Protein AF-A0A6G8QBR3-F1 (afdb_monomer)

Structure (mmCIF, N/CA/C/O backbone):
data_AF-A0A6G8QBR3-F1
#
_entry.id   AF-A0A6G8QBR3-F1
#
loop_
_atom_site.group_PDB
_atom_site.id
_atom_site.type_symbol
_atom_site.label_atom_id
_atom_site.label_alt_id
_atom_site.label_comp_id
_atom_site.label_asym_id
_atom_site.label_entity_id
_atom_site.label_seq_id
_atom_site.pdbx_PDB_ins_code
_atom_site.Cartn_x
_atom_site.Cartn_y
_atom_site.Cartn_z
_atom_site.occupancy
_atom_site.B_iso_or_equiv
_atom_site.auth_seq_id
_atom_site.auth_comp_id
_atom_site.auth_asym_id
_atom_site.auth_atom_id
_atom_site.pdbx_PDB_model_num
ATOM 1 N N . MET A 1 1 ? 0.082 24.191 -32.573 1.00 65.81 1 MET A N 1
ATOM 2 C CA . MET A 1 1 ? 0.679 22.886 -32.941 1.00 65.81 1 MET A CA 1
ATOM 3 C C . MET A 1 1 ? 1.733 22.401 -31.926 1.00 65.81 1 ME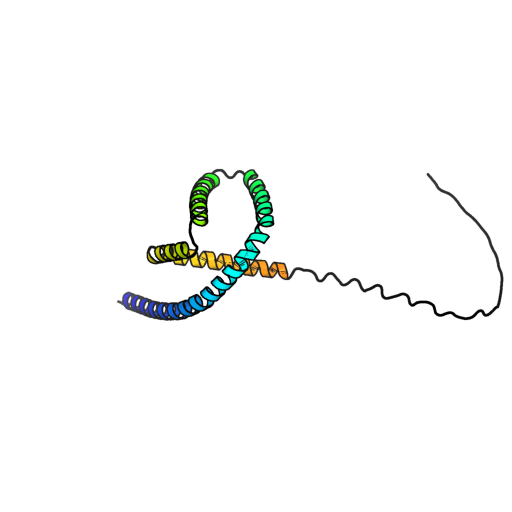T A C 1
ATOM 5 O O . MET A 1 1 ? 2.091 21.235 -31.969 1.00 65.81 1 MET A O 1
ATOM 9 N N . GLU A 1 2 ? 2.163 23.209 -30.945 1.00 72.62 2 GLU A N 1
ATOM 10 C CA . GLU A 1 2 ? 3.210 22.840 -29.960 1.00 72.62 2 GLU A CA 1
ATOM 11 C C . GLU A 1 2 ? 2.774 21.871 -28.833 1.00 72.62 2 GLU A C 1
ATOM 13 O O . GLU A 1 2 ? 3.590 21.146 -28.258 1.00 72.62 2 GLU A O 1
ATOM 18 N N . SER A 1 3 ? 1.478 21.798 -28.515 1.00 74.06 3 SER A N 1
ATOM 19 C CA . SER A 1 3 ? 0.939 20.925 -27.458 1.00 74.06 3 SER A CA 1
ATOM 20 C C . SER A 1 3 ? 0.977 19.429 -27.813 1.00 74.06 3 SER A C 1
ATOM 22 O O . SER A 1 3 ? 1.051 18.575 -26.930 1.00 74.06 3 SER A O 1
ATOM 24 N N . SER A 1 4 ? 0.985 19.086 -29.103 1.00 77.38 4 SER A N 1
ATOM 25 C CA . SER A 1 4 ? 1.123 17.701 -29.568 1.00 77.38 4 SER A CA 1
ATOM 26 C C . SER A 1 4 ? 2.561 17.184 -29.504 1.00 77.38 4 SER A C 1
ATOM 28 O O . SER A 1 4 ? 2.755 15.998 -29.247 1.00 77.38 4 SER A O 1
ATOM 30 N N . GLU A 1 5 ? 3.569 18.042 -29.687 1.00 84.56 5 GLU A N 1
ATOM 31 C CA . GLU A 1 5 ? 4.982 17.653 -29.559 1.00 84.56 5 GLU A CA 1
ATOM 32 C C . GLU A 1 5 ? 5.372 17.407 -28.102 1.00 84.56 5 GLU A C 1
ATOM 34 O O . GLU A 1 5 ? 6.002 16.399 -27.784 1.00 84.56 5 GLU A O 1
ATOM 39 N N . THR A 1 6 ? 4.939 18.281 -27.193 1.00 86.19 6 THR A N 1
ATOM 40 C CA . THR A 1 6 ? 5.182 18.124 -25.751 1.00 86.19 6 THR A CA 1
ATOM 41 C C . THR A 1 6 ? 4.501 16.874 -25.193 1.00 86.19 6 THR A C 1
ATOM 43 O O . THR A 1 6 ? 5.136 16.111 -24.464 1.00 86.19 6 THR A O 1
ATOM 46 N N . ALA A 1 7 ? 3.263 16.582 -25.606 1.00 87.88 7 ALA A N 1
ATOM 47 C CA . ALA A 1 7 ? 2.573 15.346 -25.236 1.00 87.88 7 ALA A CA 1
ATOM 48 C C . ALA A 1 7 ? 3.269 14.087 -25.787 1.00 87.88 7 ALA A C 1
ATOM 50 O O . ALA A 1 7 ? 3.398 13.083 -25.082 1.00 87.88 7 ALA A O 1
ATOM 51 N N . GLN A 1 8 ? 3.759 14.129 -27.030 1.00 88.00 8 GLN A N 1
ATOM 52 C CA . GLN A 1 8 ? 4.494 13.010 -27.627 1.00 88.00 8 GLN A CA 1
ATOM 53 C C . GLN A 1 8 ? 5.842 12.782 -26.942 1.00 88.00 8 GLN A C 1
ATOM 55 O O . GLN A 1 8 ? 6.178 11.640 -26.627 1.00 88.00 8 GLN A O 1
ATOM 60 N N . LYS A 1 9 ? 6.577 13.852 -26.634 1.00 88.06 9 LYS A N 1
ATOM 61 C CA . LYS A 1 9 ? 7.868 13.782 -25.943 1.00 88.06 9 LYS A CA 1
ATOM 62 C C . LYS A 1 9 ? 7.712 13.272 -24.509 1.00 88.06 9 LYS A C 1
ATOM 64 O O . LYS A 1 9 ? 8.454 12.380 -24.101 1.00 88.06 9 LYS A O 1
ATOM 69 N N . ALA A 1 10 ? 6.689 13.737 -23.788 1.00 88.44 10 ALA A N 1
ATOM 70 C CA . ALA A 1 10 ? 6.341 13.231 -22.460 1.00 88.44 10 ALA A CA 1
ATOM 71 C C . ALA A 1 10 ? 5.952 11.744 -22.497 1.00 88.44 10 ALA A C 1
ATOM 73 O O . ALA A 1 10 ? 6.412 10.957 -21.671 1.00 88.44 10 ALA A O 1
ATOM 74 N N . LYS A 1 11 ? 5.165 11.321 -23.495 1.00 90.12 11 LYS A N 1
ATOM 75 C CA . LYS A 1 11 ? 4.803 9.910 -23.689 1.00 90.12 11 LYS A CA 1
ATOM 76 C C . LYS A 1 11 ? 6.028 9.047 -24.008 1.00 90.12 11 LYS A C 1
ATOM 78 O O . LYS A 1 11 ? 6.152 7.953 -23.464 1.00 90.12 11 LYS A O 1
ATOM 83 N N . GLN A 1 12 ? 6.947 9.527 -24.846 1.00 89.88 12 GLN A N 1
ATOM 84 C CA . GLN A 1 12 ? 8.184 8.817 -25.191 1.00 89.88 12 GLN A CA 1
ATOM 85 C C . GLN A 1 12 ? 9.125 8.680 -23.989 1.00 89.88 12 GLN A C 1
ATOM 87 O O . GLN A 1 12 ? 9.611 7.580 -23.719 1.00 89.88 12 GLN A O 1
ATOM 92 N N . GLN A 1 13 ? 9.334 9.759 -23.233 1.00 89.44 13 GLN A N 1
ATOM 93 C CA . GLN A 1 13 ? 10.128 9.733 -22.002 1.00 89.44 13 GLN A CA 1
ATOM 94 C C . GLN A 1 13 ? 9.486 8.827 -20.946 1.00 89.44 13 GLN A C 1
ATOM 96 O O . GLN A 1 13 ? 10.163 7.975 -20.373 1.00 89.44 13 GLN A O 1
ATOM 101 N N . GLY A 1 14 ? 8.166 8.917 -20.765 1.00 90.88 14 GLY A N 1
ATOM 102 C CA . GLY A 1 14 ? 7.416 8.046 -19.862 1.00 90.88 14 GLY A CA 1
ATOM 103 C C . GLY A 1 14 ? 7.530 6.566 -20.234 1.00 90.88 14 GLY A C 1
ATOM 104 O O . GLY A 1 14 ? 7.701 5.724 -19.357 1.00 90.88 14 GLY A O 1
ATOM 105 N N . GLN A 1 15 ? 7.515 6.224 -21.526 1.00 91.06 15 GLN A N 1
ATOM 106 C CA . GLN A 1 15 ? 7.711 4.845 -21.991 1.00 91.06 15 GLN A CA 1
ATOM 107 C C . GLN A 1 15 ? 9.135 4.330 -21.767 1.00 91.06 15 GLN A C 1
ATOM 109 O O . GLN A 1 15 ? 9.318 3.141 -21.512 1.00 91.06 15 GLN A O 1
ATOM 114 N N . GLN A 1 16 ? 10.154 5.181 -21.896 1.00 91.06 16 GLN A N 1
ATOM 115 C CA . GLN A 1 16 ? 11.540 4.797 -21.610 1.00 91.06 16 GLN A CA 1
ATOM 116 C C . GLN A 1 16 ? 11.744 4.580 -20.110 1.00 91.06 16 GLN A C 1
ATOM 118 O O . GLN A 1 16 ? 12.228 3.522 -19.713 1.00 91.06 16 GLN A O 1
ATOM 123 N N . LEU A 1 17 ? 11.262 5.515 -19.287 1.00 92.88 17 LEU A N 1
ATOM 124 C CA . LEU A 1 17 ? 11.295 5.402 -17.832 1.00 92.88 17 LEU A CA 1
ATOM 125 C C . LEU A 1 17 ? 10.520 4.172 -17.348 1.00 92.88 17 LEU A C 1
ATOM 127 O O . LEU A 1 17 ? 11.021 3.410 -16.533 1.00 92.88 17 LEU A O 1
ATOM 131 N N . THR A 1 18 ? 9.335 3.914 -17.908 1.00 90.56 18 THR A N 1
ATOM 132 C CA . THR A 1 18 ? 8.536 2.722 -17.576 1.00 90.56 18 THR A CA 1
ATOM 133 C C . THR A 1 18 ? 9.267 1.432 -17.948 1.00 90.56 18 THR A C 1
ATOM 135 O O . THR A 1 18 ? 9.191 0.453 -17.209 1.00 90.56 18 THR A O 1
ATOM 138 N N . ARG A 1 19 ? 9.983 1.401 -19.081 1.00 91.94 19 ARG A N 1
ATOM 139 C CA . ARG A 1 19 ? 10.766 0.228 -19.499 1.00 91.94 19 ARG A CA 1
ATOM 140 C C . ARG A 1 19 ? 11.936 -0.038 -18.554 1.00 91.94 19 ARG A C 1
ATOM 142 O O . ARG A 1 19 ? 12.081 -1.169 -18.102 1.00 91.94 19 ARG A O 1
ATOM 149 N N . GLN A 1 20 ? 12.704 0.995 -18.214 1.00 91.44 20 GLN A N 1
ATOM 150 C CA . GLN A 1 20 ? 13.815 0.890 -17.263 1.00 91.44 20 GLN A CA 1
ATOM 151 C C . GLN A 1 20 ? 13.322 0.495 -15.867 1.00 91.44 20 GLN A C 1
ATOM 153 O O . GLN A 1 20 ? 13.843 -0.443 -15.267 1.00 91.44 20 GLN A O 1
ATOM 158 N N . ALA A 1 21 ? 12.253 1.140 -15.392 1.00 90.75 21 ALA A N 1
ATOM 159 C CA . ALA A 1 21 ? 11.631 0.823 -14.114 1.00 90.75 21 ALA A CA 1
ATOM 160 C C . ALA A 1 21 ? 11.130 -0.625 -14.069 1.00 90.75 21 ALA A C 1
ATOM 162 O O . ALA A 1 21 ? 11.339 -1.300 -13.072 1.00 90.75 21 ALA A O 1
ATOM 163 N N . ARG A 1 22 ? 10.519 -1.145 -15.145 1.00 89.94 22 ARG A N 1
ATOM 164 C CA . ARG A 1 22 ? 10.084 -2.552 -15.208 1.00 89.94 22 ARG A CA 1
ATOM 165 C C . ARG A 1 22 ? 11.245 -3.538 -15.132 1.00 89.94 22 ARG A C 1
ATOM 167 O O . ARG A 1 22 ? 11.094 -4.565 -14.481 1.00 89.94 22 ARG A O 1
ATOM 174 N N . GLN A 1 23 ? 12.367 -3.247 -15.788 1.00 91.94 23 GLN A N 1
ATOM 175 C CA . GLN A 1 23 ? 13.551 -4.110 -15.751 1.00 91.94 23 GLN A CA 1
ATOM 176 C C . GLN A 1 23 ? 14.145 -4.155 -14.340 1.00 91.94 23 GLN A C 1
ATOM 178 O O . GLN A 1 23 ? 14.250 -5.228 -13.752 1.00 91.94 23 GLN A O 1
ATOM 183 N N . GLN A 1 24 ? 14.421 -2.986 -13.755 1.00 91.94 24 GLN A N 1
ATOM 184 C CA . GLN A 1 24 ? 14.980 -2.886 -12.404 1.00 91.94 24 GLN A CA 1
ATOM 185 C C . GLN A 1 24 ? 14.026 -3.444 -11.340 1.00 91.94 24 GLN A C 1
ATOM 187 O O . GLN A 1 24 ? 14.444 -4.182 -10.450 1.00 91.94 24 GLN A O 1
ATOM 192 N N . ALA A 1 25 ? 12.729 -3.140 -11.450 1.00 89.56 25 ALA A N 1
ATOM 193 C CA . ALA A 1 25 ? 11.723 -3.672 -10.540 1.00 89.56 25 ALA A CA 1
ATOM 194 C C . ALA A 1 25 ? 11.560 -5.188 -10.689 1.00 89.56 25 ALA A C 1
ATOM 196 O O . ALA A 1 25 ? 11.336 -5.853 -9.688 1.00 89.56 25 ALA A O 1
ATOM 197 N N . GLY A 1 26 ? 11.685 -5.747 -11.897 1.00 90.56 26 GLY A N 1
ATOM 198 C CA . GLY A 1 26 ? 11.608 -7.192 -12.125 1.00 90.56 26 GLY A CA 1
ATOM 199 C C . GLY A 1 26 ? 12.750 -7.955 -11.452 1.00 90.56 26 GLY A C 1
ATOM 200 O O . GLY A 1 26 ? 12.512 -8.951 -10.767 1.00 90.56 26 GLY A O 1
ATOM 201 N N . GLU A 1 27 ? 13.979 -7.457 -11.581 1.00 89.81 27 GLU A N 1
ATOM 202 C CA . GLU A 1 27 ? 15.152 -8.042 -10.921 1.00 89.81 27 GLU A CA 1
ATOM 203 C C . GLU A 1 27 ? 15.058 -7.935 -9.395 1.00 89.81 27 GLU A C 1
ATOM 205 O O . GLU A 1 27 ? 15.271 -8.922 -8.686 1.00 89.81 27 GLU A O 1
ATOM 210 N N . LEU A 1 28 ? 14.688 -6.755 -8.885 1.00 90.81 28 LEU A N 1
ATOM 211 C CA . LEU A 1 28 ? 14.527 -6.524 -7.451 1.00 90.81 28 LEU A CA 1
ATOM 212 C C . LEU A 1 28 ? 13.366 -7.337 -6.865 1.00 90.81 28 LEU A C 1
ATOM 214 O O . LEU A 1 28 ? 13.497 -7.873 -5.770 1.00 90.81 28 LEU A O 1
ATOM 218 N N . ALA A 1 29 ? 12.253 -7.467 -7.590 1.00 87.88 29 ALA A N 1
ATOM 219 C CA . ALA A 1 29 ? 11.110 -8.268 -7.161 1.00 87.88 29 ALA A CA 1
ATOM 220 C C . ALA A 1 29 ? 11.441 -9.761 -7.117 1.00 87.88 29 ALA A C 1
ATOM 222 O O . ALA A 1 29 ? 10.993 -10.441 -6.202 1.00 87.88 29 ALA A O 1
ATOM 223 N N . THR A 1 30 ? 12.243 -10.263 -8.061 1.00 87.50 30 THR A N 1
ATOM 224 C CA . THR A 1 30 ? 12.666 -11.672 -8.066 1.00 87.50 30 THR A CA 1
ATOM 225 C C . THR A 1 30 ? 13.578 -11.952 -6.870 1.00 87.50 30 THR A C 1
ATOM 227 O O . THR A 1 30 ? 13.245 -12.771 -6.018 1.00 87.50 30 THR A O 1
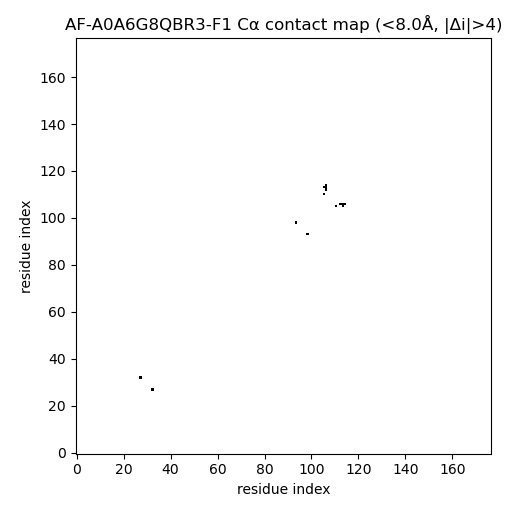ATOM 230 N N . ARG A 1 31 ? 14.663 -11.175 -6.725 1.00 87.38 31 ARG A N 1
ATOM 231 C CA . ARG A 1 31 ? 15.645 -11.352 -5.639 1.00 87.38 31 ARG A CA 1
ATOM 232 C C . ARG A 1 31 ? 15.048 -11.080 -4.256 1.00 87.38 31 ARG A C 1
ATOM 234 O O . ARG A 1 31 ? 15.237 -11.853 -3.322 1.00 87.38 31 ARG A O 1
ATOM 241 N N . GLY A 1 32 ? 14.318 -9.974 -4.125 1.00 86.75 32 GLY A N 1
ATOM 242 C CA . GLY A 1 32 ? 13.651 -9.593 -2.884 1.00 86.75 32 GLY A CA 1
ATOM 243 C C . GLY A 1 32 ? 12.514 -10.549 -2.537 1.00 86.75 32 GLY A C 1
ATOM 244 O O . GLY A 1 32 ? 12.374 -10.927 -1.380 1.00 86.75 32 GLY A O 1
ATOM 245 N N . GLY A 1 33 ? 11.740 -10.990 -3.530 1.00 85.75 33 GLY A N 1
ATOM 246 C CA . GLY A 1 33 ? 10.626 -11.915 -3.347 1.00 85.75 33 GLY A CA 1
ATOM 247 C C . GLY A 1 33 ? 11.069 -13.281 -2.831 1.00 85.75 33 GLY A C 1
ATOM 248 O O . GLY A 1 33 ? 10.476 -13.780 -1.880 1.00 85.75 33 GLY A O 1
ATOM 249 N N . GLU A 1 34 ? 12.135 -13.862 -3.383 1.00 84.94 34 GLU A N 1
ATOM 250 C CA . GLU A 1 34 ? 12.676 -15.149 -2.916 1.00 84.94 34 GLU A CA 1
ATOM 251 C C . GLU A 1 34 ? 13.223 -15.064 -1.485 1.00 84.94 34 GLU A C 1
ATOM 253 O O . GLU A 1 34 ? 12.962 -15.940 -0.653 1.00 84.94 34 GLU A O 1
ATOM 258 N N . GLN A 1 35 ? 13.922 -13.977 -1.154 1.00 84.88 35 GLN A N 1
ATOM 259 C CA . GLN A 1 35 ? 14.453 -13.760 0.191 1.00 84.88 35 GLN A CA 1
ATOM 260 C C . GLN A 1 35 ? 13.351 -13.477 1.221 1.00 84.88 35 GLN A C 1
ATOM 262 O O . GLN A 1 35 ? 13.405 -13.970 2.345 1.00 84.88 35 GLN A O 1
ATOM 267 N N . VAL A 1 36 ? 12.325 -12.717 0.841 1.00 84.75 36 VAL A N 1
ATOM 268 C CA . VAL A 1 36 ? 11.140 -12.478 1.672 1.00 84.75 36 VAL A CA 1
ATOM 269 C C . VAL A 1 36 ? 10.356 -13.780 1.848 1.00 84.75 36 VAL A C 1
ATOM 271 O O . VAL A 1 36 ? 10.037 -14.124 2.978 1.00 84.75 36 VAL A O 1
ATOM 274 N N . LYS A 1 37 ? 10.110 -14.563 0.786 1.00 81.81 37 LYS A N 1
ATOM 275 C CA . LYS A 1 37 ? 9.361 -15.835 0.864 1.00 81.81 37 LYS A CA 1
ATOM 276 C C . LYS A 1 37 ? 10.080 -16.858 1.751 1.00 81.81 37 LYS A C 1
ATOM 278 O O . LYS A 1 37 ? 9.439 -17.464 2.605 1.00 81.81 37 LYS A O 1
ATOM 283 N N . SER A 1 38 ? 11.399 -17.004 1.615 1.00 80.25 38 SER A N 1
ATOM 284 C CA . SER A 1 38 ? 12.206 -17.905 2.458 1.00 80.25 38 SER A CA 1
ATOM 285 C C . SER A 1 38 ? 12.277 -17.460 3.925 1.00 80.25 38 SER A C 1
ATOM 287 O O . SER A 1 38 ? 12.138 -18.291 4.829 1.00 80.25 38 SER A O 1
ATOM 289 N N . GLN A 1 39 ? 12.412 -16.156 4.185 1.00 79.62 39 GLN A N 1
ATOM 290 C CA . GLN A 1 39 ? 12.367 -15.626 5.548 1.00 79.62 39 GLN A CA 1
ATOM 291 C C . GLN A 1 39 ? 10.976 -15.728 6.172 1.00 79.62 39 GLN A C 1
ATOM 293 O O . GLN A 1 39 ? 10.879 -16.136 7.322 1.00 79.62 39 GLN A O 1
ATOM 298 N N . LEU A 1 40 ? 9.901 -15.432 5.436 1.00 75.44 40 LEU A N 1
ATOM 299 C CA . LEU A 1 40 ? 8.533 -15.589 5.935 1.00 75.44 40 LEU A CA 1
ATOM 300 C C . LEU A 1 40 ? 8.205 -17.051 6.213 1.00 75.44 40 LEU A C 1
ATOM 302 O O . LEU A 1 40 ? 7.610 -17.329 7.244 1.00 75.44 40 LEU A O 1
ATOM 306 N N . ALA A 1 41 ? 8.593 -17.988 5.344 1.00 73.94 41 ALA A N 1
ATOM 307 C CA . ALA A 1 41 ? 8.377 -19.414 5.590 1.00 73.94 41 ALA A CA 1
ATOM 308 C C . ALA A 1 41 ? 9.048 -19.869 6.899 1.00 73.94 41 ALA A C 1
ATOM 310 O O . ALA A 1 41 ? 8.441 -20.594 7.685 1.00 73.94 41 ALA A O 1
ATOM 311 N N . SER A 1 42 ? 10.257 -19.367 7.168 1.00 73.38 42 SER A N 1
ATOM 312 C CA . SER A 1 42 ? 11.019 -19.674 8.385 1.00 73.38 42 SER A CA 1
ATOM 313 C C . SER A 1 42 ? 10.467 -18.948 9.625 1.00 73.38 42 SER A C 1
ATOM 315 O O . SER A 1 42 ? 10.353 -19.536 10.697 1.00 73.38 42 SER A O 1
ATOM 317 N N . GLN A 1 43 ? 10.058 -17.683 9.483 1.00 68.88 43 GLN A N 1
ATOM 318 C CA . GLN A 1 43 ? 9.524 -16.854 10.570 1.00 68.88 43 GLN A CA 1
ATOM 319 C C . GLN A 1 43 ? 8.054 -17.143 10.885 1.00 68.88 43 GLN A C 1
ATOM 321 O O . GLN A 1 43 ? 7.636 -16.906 12.009 1.00 68.88 43 GLN A O 1
ATOM 326 N N . LYS A 1 44 ? 7.252 -17.673 9.953 1.00 66.56 44 LYS A N 1
ATOM 327 C CA . LYS A 1 44 ? 5.831 -18.010 10.174 1.00 66.56 44 LYS A CA 1
ATOM 328 C C . LYS A 1 44 ? 5.674 -19.030 11.304 1.00 66.56 44 LYS A C 1
ATOM 330 O O . LYS A 1 44 ? 4.746 -18.916 12.105 1.00 66.56 44 LYS A O 1
ATOM 335 N N . HIS A 1 45 ? 6.599 -19.988 11.397 1.00 64.81 45 HIS A N 1
ATOM 336 C CA . HIS A 1 45 ? 6.600 -20.985 12.464 1.00 64.81 45 HIS A CA 1
ATOM 337 C C . HIS A 1 45 ? 6.881 -20.349 13.839 1.00 64.81 45 HIS A C 1
ATOM 339 O O . HIS A 1 45 ? 6.133 -20.598 14.780 1.00 64.81 45 HIS A O 1
ATOM 345 N N . GLU A 1 46 ? 7.859 -19.442 13.945 1.00 62.91 46 GLU A N 1
ATOM 346 C CA . GLU A 1 46 ? 8.129 -18.685 15.181 1.00 62.91 46 GLU A CA 1
ATOM 347 C C . GLU A 1 46 ? 7.050 -17.638 15.512 1.00 62.91 46 GLU A C 1
ATOM 349 O O . GLU A 1 46 ? 6.671 -17.475 16.670 1.00 62.91 46 GLU A O 1
ATOM 354 N N . ALA A 1 47 ? 6.518 -16.936 14.511 1.00 59.50 47 ALA A N 1
ATOM 355 C CA . ALA A 1 47 ? 5.498 -15.905 14.681 1.00 59.50 47 ALA A CA 1
ATOM 356 C C . ALA A 1 47 ? 4.202 -16.494 15.248 1.00 59.50 47 ALA A C 1
ATOM 358 O O . ALA A 1 47 ? 3.598 -15.888 16.129 1.00 59.50 47 ALA A O 1
ATOM 359 N N . SER A 1 48 ? 3.822 -17.707 14.827 1.00 62.62 48 SER A N 1
ATOM 360 C CA . SER A 1 48 ? 2.661 -18.415 15.384 1.00 62.62 48 SER A CA 1
ATOM 361 C C . SER A 1 48 ? 2.739 -18.615 16.906 1.00 62.62 48 SER A C 1
ATOM 363 O O . SER A 1 48 ? 1.707 -18.614 17.571 1.00 62.62 48 SER A O 1
ATOM 365 N N . GLN A 1 49 ? 3.949 -18.669 17.476 1.00 62.16 49 GLN A N 1
ATOM 366 C CA . GLN A 1 49 ? 4.177 -18.800 18.920 1.00 62.16 49 GLN A CA 1
ATOM 367 C C . GLN A 1 49 ? 4.217 -17.444 19.654 1.00 62.16 49 GLN A C 1
ATOM 369 O O . GLN A 1 49 ? 4.055 -17.399 20.872 1.00 62.16 49 GLN A O 1
ATOM 374 N N . ARG A 1 50 ? 4.397 -16.323 18.935 1.00 56.72 50 ARG A N 1
ATOM 375 C CA . ARG A 1 50 ? 4.564 -14.966 19.499 1.00 56.72 50 ARG A CA 1
ATOM 376 C C . ARG A 1 50 ? 3.346 -14.043 19.322 1.00 56.72 50 ARG A C 1
ATOM 378 O O . ARG A 1 50 ? 3.409 -12.887 19.733 1.00 56.72 50 ARG A O 1
ATOM 385 N N . LEU A 1 51 ? 2.241 -14.519 18.736 1.00 56.66 51 LEU A N 1
ATOM 386 C CA . LEU A 1 51 ? 1.037 -13.711 18.449 1.00 56.66 51 LEU A CA 1
ATOM 387 C C . LEU A 1 51 ? 0.087 -13.505 19.649 1.00 56.66 51 LEU A C 1
ATOM 389 O O . LEU A 1 51 ? -0.729 -12.584 19.632 1.00 56.66 51 LEU A O 1
ATOM 393 N N . THR A 1 52 ? 0.213 -14.295 20.717 1.00 60.97 52 THR A N 1
ATOM 394 C CA . THR A 1 52 ? -0.634 -14.216 21.926 1.00 60.97 52 THR A CA 1
ATOM 395 C C . THR A 1 52 ? -0.654 -12.839 22.629 1.00 60.97 52 THR A C 1
ATOM 397 O O . THR A 1 52 ? -1.743 -12.368 22.962 1.00 60.97 52 THR A O 1
ATOM 400 N N . PRO A 1 53 ? 0.475 -12.132 22.848 1.00 60.84 53 PRO A N 1
ATOM 401 C CA . PRO A 1 53 ? 0.466 -10.845 23.558 1.00 60.84 53 PRO A CA 1
ATOM 402 C C . PRO A 1 53 ? -0.171 -9.688 22.766 1.00 60.84 53 PRO A C 1
ATOM 404 O O . PRO A 1 53 ? -0.691 -8.747 23.361 1.00 60.84 53 PRO A O 1
ATOM 407 N N . ILE A 1 54 ? -0.202 -9.764 21.431 1.00 56.88 54 ILE A N 1
ATOM 408 C CA . ILE A 1 54 ? -0.778 -8.716 20.569 1.00 56.88 54 ILE A CA 1
ATOM 409 C C . ILE A 1 54 ? -2.314 -8.717 20.658 1.00 56.88 54 ILE A C 1
ATOM 411 O O . ILE A 1 54 ? -2.942 -7.658 20.682 1.00 56.88 54 ILE A O 1
ATOM 415 N N . GLN A 1 55 ? -2.932 -9.895 20.796 1.00 58.06 55 GLN A N 1
ATOM 416 C CA . GLN A 1 55 ? -4.382 -10.028 20.976 1.00 58.06 55 GLN A CA 1
ATOM 417 C C . GLN A 1 55 ? -4.894 -9.354 22.259 1.00 58.06 55 GLN A C 1
ATOM 419 O O . GLN A 1 55 ? -6.006 -8.822 22.266 1.00 58.06 55 GLN A O 1
ATOM 424 N N . VAL A 1 56 ? -4.089 -9.343 23.326 1.00 63.53 56 VAL A N 1
ATOM 425 C CA . VAL A 1 56 ? -4.445 -8.714 24.607 1.00 63.53 56 VAL A CA 1
ATOM 426 C C . VAL A 1 56 ? -4.438 -7.187 24.482 1.00 63.53 56 VAL A C 1
ATOM 428 O O . VAL A 1 56 ? -5.423 -6.544 24.844 1.00 63.53 56 VAL A O 1
ATOM 431 N N . ALA A 1 57 ? -3.399 -6.618 23.864 1.00 63.25 57 ALA A N 1
ATOM 432 C CA . ALA A 1 57 ? -3.282 -5.173 23.658 1.00 63.25 57 ALA A CA 1
ATOM 433 C C . ALA A 1 57 ? -4.397 -4.612 22.751 1.00 63.25 57 ALA A C 1
ATOM 435 O O . ALA A 1 57 ? -5.004 -3.587 23.063 1.00 63.25 57 ALA A O 1
ATOM 436 N N . LEU A 1 58 ? -4.746 -5.319 21.666 1.00 56.88 58 LEU A N 1
ATOM 437 C CA . LEU A 1 58 ? -5.861 -4.908 20.802 1.00 56.88 58 LEU A CA 1
ATOM 438 C C . LEU A 1 58 ? -7.219 -4.961 21.519 1.00 56.88 58 LEU A C 1
ATOM 440 O O . LEU A 1 58 ? -8.078 -4.112 21.260 1.00 56.88 58 LEU A O 1
ATOM 444 N N . ARG A 1 59 ? -7.432 -5.930 22.425 1.00 68.69 59 ARG A N 1
ATOM 445 C CA . ARG A 1 59 ? -8.677 -6.041 23.206 1.00 68.69 59 ARG A CA 1
ATOM 446 C C . ARG A 1 59 ? -8.870 -4.821 24.111 1.00 68.69 59 ARG A C 1
ATOM 448 O O . ARG A 1 59 ? -9.988 -4.310 24.184 1.00 68.69 59 ARG A O 1
ATOM 455 N N . GLU A 1 60 ? -7.807 -4.334 24.749 1.00 66.56 60 GLU A N 1
ATOM 456 C CA . GLU A 1 60 ? -7.841 -3.124 25.584 1.00 66.56 60 GLU A CA 1
ATOM 457 C C . GLU A 1 60 ? -8.105 -1.856 24.764 1.00 66.56 60 GLU A C 1
ATOM 459 O O . GLU A 1 60 ? -8.976 -1.056 25.116 1.00 66.56 60 GLU A O 1
ATOM 464 N N . THR A 1 61 ? -7.429 -1.693 23.623 1.00 65.81 61 THR A N 1
ATOM 465 C CA . THR A 1 61 ? -7.623 -0.520 22.754 1.00 65.81 61 THR A CA 1
ATOM 466 C C . THR A 1 61 ? -9.040 -0.469 22.170 1.00 65.81 61 THR A C 1
ATOM 468 O O . THR A 1 61 ? -9.678 0.586 22.152 1.00 65.81 61 THR A O 1
ATOM 471 N N . ALA A 1 62 ? -9.593 -1.615 21.761 1.00 60.12 62 ALA A N 1
ATOM 472 C CA . ALA A 1 62 ? -10.964 -1.701 21.264 1.00 60.12 62 ALA A CA 1
ATOM 473 C C . ALA A 1 62 ? -12.008 -1.330 22.335 1.00 60.12 62 ALA A C 1
ATOM 475 O O . ALA A 1 62 ? -13.038 -0.737 22.006 1.00 60.12 62 ALA A O 1
ATOM 476 N N . GLN A 1 63 ? -11.752 -1.638 23.615 1.00 64.88 63 GLN A N 1
ATOM 477 C CA . GLN A 1 63 ? -12.619 -1.210 24.720 1.00 64.88 63 GLN A CA 1
ATOM 478 C C . GLN A 1 63 ? -12.552 0.302 24.975 1.00 64.88 63 GLN A C 1
ATOM 480 O O . GLN A 1 63 ? -13.563 0.896 25.354 1.00 64.88 63 GLN A O 1
ATOM 485 N N . GLN A 1 64 ? -11.403 0.942 24.742 1.00 55.47 64 GLN A N 1
ATOM 486 C CA . GLN A 1 64 ? -11.264 2.397 24.853 1.00 55.47 64 GLN A CA 1
ATOM 487 C C . GLN A 1 64 ? -11.952 3.150 23.708 1.00 55.47 64 GLN A C 1
ATOM 489 O O . GLN A 1 64 ? -12.648 4.133 23.963 1.00 55.47 64 GLN A O 1
ATOM 494 N N . LEU A 1 65 ? -11.835 2.674 22.466 1.00 55.16 65 LEU A N 1
ATOM 495 C CA . LEU A 1 65 ? -12.456 3.329 21.305 1.00 55.16 65 LEU A CA 1
ATOM 496 C C . LEU A 1 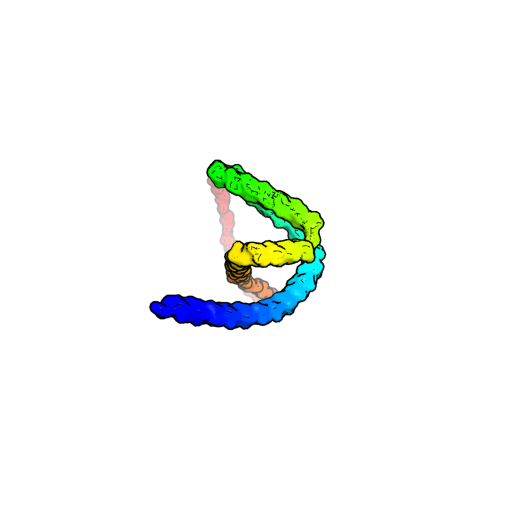65 ? -13.989 3.261 21.337 1.00 55.16 65 LEU A C 1
ATOM 498 O O . LEU A 1 65 ? -14.664 4.208 20.933 1.00 55.16 65 LEU A O 1
ATOM 502 N N . ARG A 1 66 ? -14.556 2.183 21.894 1.00 57.84 66 ARG A N 1
ATOM 503 C CA . ARG A 1 66 ? -16.013 2.006 22.026 1.00 57.84 66 ARG A CA 1
ATOM 504 C C . ARG A 1 66 ? -16.669 3.040 22.958 1.00 57.84 66 ARG A C 1
ATOM 506 O O . ARG A 1 66 ? -17.868 3.271 22.850 1.00 57.84 66 ARG A O 1
ATOM 513 N N . LYS A 1 67 ? -15.895 3.690 23.838 1.00 58.22 67 LYS A N 1
ATOM 514 C CA . LYS A 1 67 ? -16.382 4.727 24.768 1.00 58.22 67 LYS A CA 1
ATOM 515 C C . LYS A 1 67 ? -16.496 6.127 24.144 1.00 58.22 67 LYS A C 1
ATOM 517 O O . LYS A 1 67 ? -17.117 6.986 24.756 1.00 58.22 67 LYS A O 1
ATOM 522 N N . GLN A 1 68 ? -15.921 6.376 22.961 1.00 58.00 68 GLN A N 1
ATOM 523 C CA . GLN A 1 68 ? -15.787 7.736 22.402 1.00 58.00 68 GLN A CA 1
ATOM 524 C C . GLN A 1 68 ? -16.864 8.153 21.375 1.00 58.00 68 GLN A C 1
ATOM 526 O O . GLN A 1 68 ? -16.780 9.249 20.837 1.00 58.00 68 GLN A O 1
ATOM 531 N N . GLY A 1 69 ? -17.892 7.330 21.129 1.00 58.31 69 GLY A N 1
ATOM 532 C CA . GLY A 1 69 ? -19.212 7.770 20.633 1.00 58.31 69 GLY A CA 1
ATOM 533 C C . GLY A 1 69 ? -19.266 8.750 19.444 1.00 58.31 69 GLY A C 1
ATOM 534 O O . GLY A 1 69 ? -19.828 9.832 19.580 1.00 58.31 69 GLY A O 1
ATOM 535 N N . GLN A 1 70 ? -18.757 8.377 18.262 1.00 53.50 70 GLN A N 1
ATOM 536 C CA . GLN A 1 70 ? -18.812 9.216 17.046 1.00 53.50 70 GLN A CA 1
ATOM 537 C C . GLN A 1 70 ? -19.802 8.656 15.999 1.00 53.50 70 GLN A C 1
ATOM 539 O O . GLN A 1 70 ? -19.437 7.872 15.123 1.00 53.50 70 GLN A O 1
ATOM 544 N N . ALA A 1 71 ? -21.076 9.054 16.085 1.00 55.69 71 ALA A N 1
ATOM 545 C CA . ALA A 1 71 ? -22.202 8.467 15.335 1.00 55.69 71 ALA A CA 1
ATOM 546 C C . ALA A 1 71 ? -22.214 8.633 13.785 1.00 55.69 71 ALA A C 1
ATOM 548 O O . ALA A 1 71 ? -22.723 7.737 13.115 1.00 55.69 71 ALA A O 1
ATOM 549 N N . PRO A 1 72 ? -21.653 9.689 13.156 1.00 55.62 72 PRO A N 1
ATOM 550 C CA . PRO A 1 72 ? -21.589 9.782 11.684 1.00 55.62 72 PRO A CA 1
ATOM 551 C C . PRO A 1 72 ? -20.452 8.947 11.077 1.00 55.62 72 PRO A C 1
ATOM 553 O O . PRO A 1 72 ? -20.561 8.428 9.968 1.00 55.62 72 PRO A O 1
ATOM 556 N N . VAL A 1 73 ? -19.363 8.785 11.832 1.00 56.28 73 VAL A N 1
ATOM 557 C CA . VAL A 1 73 ? -18.241 7.900 11.492 1.00 56.28 73 VAL A CA 1
ATOM 558 C C . VAL A 1 73 ? -18.658 6.439 11.654 1.00 56.28 73 VAL A C 1
ATOM 560 O O . VAL A 1 73 ? -18.215 5.600 10.878 1.00 56.28 73 VAL A O 1
ATOM 563 N N . ALA A 1 74 ? -19.569 6.144 12.588 1.00 59.34 74 ALA A N 1
ATOM 564 C CA . ALA A 1 74 ? -20.072 4.798 12.847 1.00 59.34 74 ALA A CA 1
ATOM 565 C C . ALA A 1 74 ? -20.670 4.122 11.602 1.00 59.34 74 ALA A C 1
ATOM 567 O O . ALA A 1 74 ? -20.373 2.965 11.355 1.00 59.34 74 ALA A O 1
ATOM 568 N N . GLN A 1 75 ? -21.411 4.840 10.750 1.00 63.53 75 GLN A N 1
ATOM 569 C CA . GLN A 1 75 ? -22.014 4.236 9.549 1.00 63.53 75 GLN A CA 1
ATOM 570 C C . GLN A 1 75 ? -20.991 3.914 8.446 1.00 63.53 75 GLN A C 1
ATOM 572 O O . GLN A 1 75 ? -21.151 2.946 7.700 1.00 63.53 75 GLN A O 1
ATOM 577 N N . TYR A 1 76 ? -19.930 4.717 8.331 1.00 59.47 76 TYR A N 1
ATOM 578 C CA . TYR A 1 76 ? -18.800 4.405 7.451 1.00 59.47 76 TYR A CA 1
ATOM 579 C C . TYR A 1 76 ? -17.919 3.305 8.049 1.00 59.47 76 TYR A C 1
ATOM 581 O O . TYR A 1 76 ? -17.401 2.470 7.310 1.00 59.47 76 TYR A O 1
ATOM 589 N N . ALA A 1 77 ? -17.794 3.274 9.376 1.00 67.44 77 ALA A N 1
ATOM 590 C CA . ALA A 1 77 ? -17.092 2.236 10.110 1.00 67.44 77 ALA A CA 1
ATOM 591 C C . ALA A 1 77 ? -17.812 0.883 10.029 1.00 67.44 77 ALA A C 1
ATOM 593 O O . ALA A 1 77 ? -17.131 -0.123 9.882 1.00 67.44 77 ALA A O 1
ATOM 594 N N . ASP A 1 78 ? -19.146 0.839 10.041 1.00 71.12 78 ASP A N 1
ATOM 595 C CA . ASP A 1 78 ? -19.934 -0.386 9.836 1.00 71.12 78 ASP A CA 1
ATOM 596 C C . ASP A 1 78 ? -19.692 -0.960 8.435 1.00 71.12 78 ASP A C 1
ATOM 598 O O . ASP A 1 78 ? -19.280 -2.107 8.285 1.00 71.12 78 ASP A O 1
ATOM 602 N N . LYS A 1 79 ? -19.800 -0.126 7.392 1.00 72.81 79 LYS A N 1
ATOM 603 C CA . LYS A 1 79 ? -19.520 -0.559 6.010 1.00 72.81 79 LYS A CA 1
ATOM 604 C C . LYS A 1 79 ? -18.070 -0.998 5.804 1.00 72.81 79 LYS A C 1
ATOM 606 O O . LYS A 1 79 ? -17.800 -1.899 5.008 1.00 72.81 79 LYS A O 1
ATOM 611 N N . ALA A 1 80 ? -17.132 -0.345 6.488 1.00 74.81 80 ALA A N 1
ATOM 612 C CA . ALA A 1 80 ? -15.738 -0.761 6.491 1.00 74.81 80 ALA A CA 1
ATOM 613 C C . ALA A 1 80 ? -15.565 -2.095 7.230 1.00 74.81 80 ALA A C 1
ATOM 615 O O . ALA A 1 80 ? -14.862 -2.964 6.725 1.00 74.81 80 ALA A O 1
ATOM 616 N N . SER A 1 81 ? -16.245 -2.285 8.363 1.00 74.25 81 SER A N 1
ATOM 617 C CA . SER A 1 81 ? -16.232 -3.529 9.144 1.00 74.25 81 SER A CA 1
ATOM 618 C C . SER A 1 81 ? -16.740 -4.709 8.321 1.00 74.25 81 SER A C 1
ATOM 620 O O . SER A 1 81 ? -16.043 -5.714 8.234 1.00 74.25 81 SER A O 1
ATOM 622 N N . ASP A 1 82 ? -17.857 -4.550 7.609 1.00 81.75 82 ASP A N 1
ATOM 623 C CA . ASP A 1 82 ? -18.401 -5.581 6.715 1.00 81.75 82 ASP A CA 1
ATOM 624 C C . ASP A 1 82 ? -17.407 -5.999 5.619 1.00 81.75 82 ASP A C 1
ATOM 626 O O . ASP A 1 82 ? -17.294 -7.173 5.259 1.00 81.75 82 ASP A O 1
ATOM 630 N N . GLN A 1 83 ? -16.681 -5.031 5.051 1.00 79.62 83 GLN A N 1
ATOM 631 C CA . GLN A 1 83 ? -15.640 -5.313 4.061 1.00 79.62 83 GLN A CA 1
ATOM 632 C C . GLN A 1 83 ? -14.430 -6.002 4.690 1.00 79.62 83 GLN A C 1
ATOM 634 O O . GLN A 1 83 ? -13.879 -6.923 4.092 1.00 79.62 83 G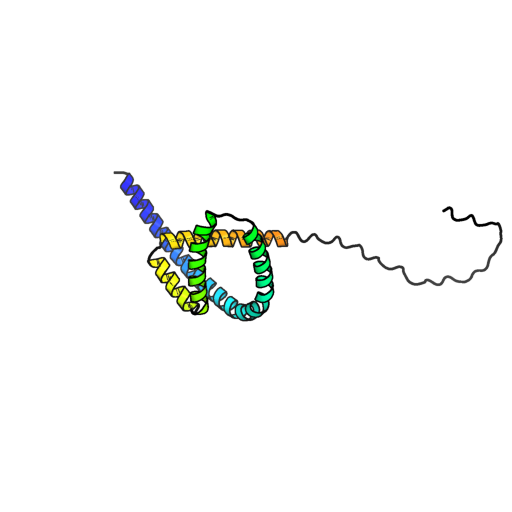LN A O 1
ATOM 639 N N . VAL A 1 84 ? -14.024 -5.580 5.885 1.00 79.38 84 VAL A N 1
ATOM 640 C CA . VAL A 1 84 ? -12.913 -6.188 6.623 1.00 79.38 84 VAL A CA 1
ATOM 641 C C . VAL A 1 84 ? -13.242 -7.626 7.019 1.00 79.38 84 VAL A C 1
ATOM 643 O O . VAL A 1 84 ? -12.373 -8.484 6.915 1.00 79.38 84 VAL A O 1
ATOM 646 N N . GLU A 1 85 ? -14.481 -7.922 7.405 1.00 78.62 85 GLU A N 1
ATOM 647 C CA . GLU A 1 85 ? -14.911 -9.270 7.782 1.00 78.62 85 GLU A CA 1
ATOM 648 C C . GLU A 1 85 ? -14.908 -10.229 6.588 1.00 78.62 85 GLU A C 1
ATOM 650 O O . GLU A 1 85 ? -14.364 -11.329 6.681 1.00 78.62 85 GLU A O 1
ATOM 655 N N . ARG A 1 86 ? -15.387 -9.777 5.421 1.00 79.69 86 ARG A N 1
ATOM 656 C CA . ARG A 1 86 ? -15.272 -10.543 4.168 1.00 79.69 86 ARG A CA 1
ATOM 657 C C . ARG A 1 86 ? -13.821 -10.824 3.792 1.00 79.69 86 ARG A C 1
ATOM 659 O O . ARG A 1 86 ? -13.484 -11.954 3.449 1.00 79.69 86 ARG A O 1
ATOM 666 N N . VAL A 1 87 ? -12.959 -9.813 3.896 1.00 77.94 87 VAL A N 1
ATOM 667 C CA . VAL A 1 87 ? -11.522 -9.960 3.630 1.00 77.94 87 VAL A CA 1
ATOM 668 C C . VAL A 1 87 ? -10.882 -10.912 4.642 1.00 77.94 87 VAL A C 1
ATOM 670 O O . VAL A 1 87 ? -10.102 -11.770 4.254 1.00 77.94 87 VAL A O 1
ATOM 673 N N . SER A 1 88 ? -11.240 -10.828 5.924 1.00 76.88 88 SER A N 1
ATOM 674 C CA . SER A 1 88 ? -10.716 -11.715 6.967 1.00 76.88 88 SER A CA 1
ATOM 675 C C . SER A 1 88 ? -11.161 -13.169 6.797 1.00 76.88 88 SER A C 1
ATOM 677 O O . SER A 1 88 ? -10.379 -14.066 7.109 1.00 76.88 88 SER A O 1
ATOM 679 N N . GLY A 1 89 ? -12.398 -13.411 6.352 1.00 79.00 89 GLY A N 1
ATOM 680 C CA . GLY A 1 89 ? -12.885 -14.753 6.027 1.00 79.00 89 GLY A CA 1
ATOM 681 C C . GLY A 1 89 ? -12.112 -15.340 4.851 1.00 79.00 89 GLY A C 1
ATOM 682 O O . GLY A 1 89 ? -11.553 -16.427 4.954 1.00 79.00 89 GLY A O 1
ATOM 683 N N . TYR A 1 90 ? -11.957 -14.552 3.786 1.00 74.88 90 TYR A N 1
ATOM 684 C CA . TYR A 1 90 ? -11.157 -14.934 2.627 1.00 74.88 90 TYR A CA 1
ATOM 685 C C . TYR A 1 90 ? -9.692 -15.214 2.995 1.00 74.88 90 TYR A C 1
ATOM 687 O O . TYR A 1 90 ? -9.123 -16.209 2.559 1.00 74.88 90 TYR A O 1
ATOM 695 N N . LEU A 1 91 ? -9.096 -14.405 3.879 1.00 71.50 91 LEU A N 1
ATOM 696 C CA . LEU A 1 91 ? -7.715 -14.586 4.335 1.00 71.50 91 LEU A CA 1
ATOM 697 C C . LEU A 1 91 ? -7.459 -15.886 5.103 1.00 71.50 91 LEU A C 1
ATOM 699 O O . LEU A 1 91 ? -6.315 -16.329 5.186 1.00 71.50 91 LEU A O 1
ATOM 703 N N . ARG A 1 92 ? -8.501 -16.461 5.704 1.00 70.00 92 ARG A N 1
ATOM 704 C CA . ARG A 1 92 ? -8.414 -17.702 6.475 1.00 70.00 92 ARG A CA 1
ATOM 705 C C . ARG A 1 92 ? -8.511 -18.938 5.587 1.00 70.00 92 ARG A C 1
ATOM 707 O O . ARG A 1 92 ? -7.885 -19.943 5.908 1.00 70.00 92 ARG A O 1
ATOM 714 N N . GLU A 1 93 ? -9.291 -18.847 4.517 1.00 75.62 93 GLU A N 1
ATOM 715 C CA . GLU A 1 93 ? -9.558 -19.952 3.593 1.00 75.62 93 GLU A CA 1
ATOM 716 C C . GLU A 1 93 ? -8.569 -19.999 2.415 1.00 75.62 93 GLU A C 1
ATOM 718 O O . GLU A 1 93 ? -8.396 -21.050 1.807 1.00 75.62 93 GLU A O 1
ATOM 723 N N . THR A 1 94 ? -7.930 -18.871 2.084 1.00 77.19 94 THR A N 1
ATOM 724 C CA . THR A 1 94 ? -7.167 -18.708 0.836 1.00 77.19 94 THR A CA 1
ATOM 725 C C . THR A 1 94 ? -5.666 -18.862 1.050 1.00 77.19 94 THR A C 1
ATOM 727 O O . THR A 1 94 ? -5.076 -18.270 1.959 1.00 77.19 94 THR A O 1
ATOM 730 N N . GLU A 1 95 ? -5.022 -19.615 0.162 1.00 79.38 95 GLU A N 1
ATOM 731 C CA . GLU A 1 95 ? -3.571 -19.769 0.136 1.00 79.38 95 GLU A CA 1
ATOM 732 C C . GLU A 1 95 ? -2.866 -18.489 -0.341 1.00 79.38 95 GLU A C 1
ATOM 734 O O . GLU A 1 95 ? -3.377 -17.703 -1.142 1.00 79.38 95 GLU A O 1
ATOM 739 N N . VAL A 1 96 ? -1.633 -18.282 0.126 1.00 77.25 96 VAL A N 1
ATOM 740 C CA . VAL A 1 96 ? -0.860 -17.063 -0.178 1.00 77.25 96 VAL A CA 1
ATOM 741 C C . VAL A 1 96 ? -0.622 -16.897 -1.683 1.00 77.25 96 VAL A C 1
ATOM 743 O O . VAL A 1 96 ? -0.678 -15.779 -2.192 1.00 77.25 96 VAL A O 1
ATOM 746 N N . ASP A 1 97 ? -0.365 -17.991 -2.402 1.00 80.56 97 ASP A N 1
ATOM 747 C CA . ASP A 1 97 ? -0.140 -17.954 -3.852 1.00 80.56 97 ASP A CA 1
ATOM 748 C C . ASP A 1 97 ? -1.412 -17.535 -4.622 1.00 80.56 97 ASP A C 1
ATOM 750 O O . ASP A 1 97 ? -1.318 -16.833 -5.629 1.00 80.56 97 ASP A O 1
ATOM 754 N N . GLU A 1 98 ? -2.599 -17.857 -4.105 1.00 83.62 98 GLU A N 1
ATOM 755 C CA . GLU A 1 98 ? -3.887 -17.497 -4.709 1.00 83.62 98 GLU A CA 1
ATOM 756 C C . GLU A 1 98 ? -4.216 -16.008 -4.493 1.00 83.62 98 GLU A C 1
ATOM 758 O O . GLU A 1 98 ? -4.603 -15.309 -5.431 1.00 83.62 98 GLU A O 1
ATOM 763 N N . MET A 1 99 ? -3.903 -15.457 -3.311 1.00 83.19 99 MET A N 1
ATOM 764 C CA . MET A 1 99 ? -3.999 -14.007 -3.061 1.00 83.19 99 MET A CA 1
ATOM 765 C C . MET A 1 99 ? -3.087 -13.182 -3.971 1.00 83.19 99 MET A C 1
ATOM 767 O O . MET A 1 99 ? -3.436 -12.075 -4.389 1.00 83.19 99 MET A O 1
ATOM 771 N N . VAL A 1 100 ? -1.886 -13.694 -4.255 1.00 85.94 100 VAL A N 1
ATOM 772 C CA . VAL A 1 100 ? -0.934 -13.023 -5.147 1.00 85.94 100 VAL A CA 1
ATOM 773 C C . VAL A 1 100 ? -1.468 -12.994 -6.578 1.00 85.94 100 VAL A C 1
ATOM 775 O O . VAL A 1 100 ? -1.325 -11.970 -7.259 1.00 85.94 100 VAL A O 1
ATOM 778 N N . ASP A 1 101 ? -2.095 -14.078 -7.036 1.00 88.00 101 ASP A N 1
ATOM 779 C CA . ASP A 1 101 ? -2.683 -14.132 -8.373 1.00 88.00 101 ASP A CA 1
ATOM 780 C C . ASP A 1 101 ? -3.874 -13.170 -8.507 1.00 88.00 101 ASP A C 1
ATOM 782 O O . ASP A 1 101 ? -3.951 -12.386 -9.460 1.00 88.00 101 ASP A O 1
ATOM 786 N N . GLU A 1 102 ? -4.727 -13.098 -7.486 1.00 87.38 102 GLU A N 1
ATOM 787 C CA . GLU A 1 102 ? -5.855 -12.169 -7.460 1.00 87.38 102 GLU A CA 1
ATOM 788 C C . GLU A 1 102 ? -5.403 -10.700 -7.401 1.00 87.38 102 GLU A C 1
ATOM 790 O O . GLU A 1 102 ? -5.899 -9.852 -8.153 1.00 87.38 102 GLU A O 1
ATOM 795 N N . ALA A 1 103 ? -4.383 -10.388 -6.594 1.00 88.31 103 ALA A N 1
ATOM 796 C CA . ALA A 1 103 ? -3.770 -9.061 -6.560 1.00 88.31 103 ALA A CA 1
ATOM 797 C C . ALA A 1 103 ? -3.189 -8.666 -7.929 1.00 88.31 103 ALA A C 1
ATOM 799 O O . ALA A 1 103 ? -3.312 -7.513 -8.360 1.00 88.31 103 ALA A O 1
ATOM 800 N N . ARG A 1 104 ? -2.598 -9.622 -8.658 1.00 89.50 104 ARG A N 1
ATOM 801 C CA . ARG A 1 104 ? -2.116 -9.423 -10.033 1.00 89.50 104 ARG A CA 1
ATOM 802 C C . ARG A 1 104 ? -3.276 -9.176 -11.003 1.00 89.50 104 ARG A C 1
ATOM 804 O O . ARG A 1 104 ? -3.150 -8.312 -11.878 1.00 89.50 104 ARG A O 1
ATOM 811 N N . GLY A 1 105 ? -4.396 -9.881 -10.849 1.00 92.94 105 GLY A N 1
ATOM 812 C CA . GLY A 1 105 ? -5.636 -9.625 -11.587 1.00 92.94 105 GLY A CA 1
ATOM 813 C C . GLY A 1 105 ? -6.167 -8.208 -11.347 1.00 92.94 105 GLY A C 1
ATOM 814 O O . GLY A 1 105 ? -6.404 -7.449 -12.296 1.00 92.94 105 GLY A O 1
ATOM 815 N N . PHE A 1 106 ? -6.246 -7.792 -10.082 1.00 91.94 106 PHE A N 1
ATOM 816 C CA . PHE A 1 106 ? -6.673 -6.450 -9.693 1.00 91.94 106 PHE A CA 1
ATOM 817 C C . PHE A 1 106 ? -5.753 -5.363 -10.267 1.00 91.94 106 PHE A C 1
ATOM 819 O O . PHE A 1 106 ? -6.240 -4.403 -10.872 1.00 91.94 106 PHE A O 1
ATOM 826 N N . ALA A 1 107 ? -4.432 -5.549 -10.184 1.00 91.44 107 ALA A N 1
ATOM 827 C CA . ALA A 1 107 ? -3.440 -4.619 -10.726 1.00 91.44 107 ALA A CA 1
ATOM 828 C C . ALA A 1 107 ? -3.598 -4.384 -12.237 1.00 91.44 107 ALA A C 1
ATOM 830 O O . ALA A 1 107 ? -3.426 -3.259 -12.712 1.00 91.44 107 ALA A O 1
ATOM 831 N N . ARG A 1 108 ? -3.953 -5.429 -12.998 1.00 93.56 108 ARG A N 1
ATOM 832 C CA . ARG A 1 108 ? -4.209 -5.327 -14.444 1.00 93.56 108 ARG A CA 1
ATOM 833 C C . ARG A 1 108 ? -5.534 -4.637 -14.758 1.00 93.56 108 ARG A C 1
ATOM 835 O O . ARG A 1 108 ? -5.601 -3.887 -15.726 1.00 93.56 108 ARG A O 1
ATOM 842 N N . SER A 1 109 ? -6.568 -4.878 -13.954 1.00 95.62 109 SER A N 1
ATOM 843 C CA . SER A 1 109 ? -7.905 -4.308 -14.174 1.00 95.62 109 SER A CA 1
ATOM 844 C C . SER A 1 109 ? -8.000 -2.824 -13.800 1.00 95.62 109 SER A C 1
ATOM 846 O O . SER A 1 109 ? -8.709 -2.061 -14.456 1.00 95.62 109 SER A O 1
ATOM 848 N N . ARG A 1 110 ? -7.291 -2.399 -12.745 1.00 94.75 110 ARG A N 1
ATOM 849 C CA . ARG A 1 110 ? -7.376 -1.046 -12.174 1.00 94.75 110 ARG A CA 1
ATOM 850 C C . ARG A 1 110 ? -5.983 -0.510 -11.817 1.00 94.75 110 ARG A C 1
ATOM 852 O O . ARG A 1 110 ? -5.685 -0.307 -10.637 1.00 94.75 110 ARG A O 1
ATOM 859 N N . PRO A 1 111 ? -5.133 -0.218 -12.821 1.00 90.00 111 PRO A N 1
ATOM 860 C CA . PRO A 1 111 ? -3.740 0.160 -12.592 1.00 90.00 111 PRO A CA 1
ATOM 861 C C . PRO A 1 111 ? -3.592 1.420 -11.730 1.00 90.00 111 PRO A C 1
ATOM 863 O O . PRO A 1 111 ? -2.697 1.471 -10.895 1.00 90.00 111 PRO A O 1
ATOM 866 N N . ALA A 1 112 ? -4.486 2.407 -11.866 1.00 94.62 112 ALA A N 1
ATOM 867 C CA . ALA A 1 112 ? -4.433 3.642 -11.079 1.00 94.62 112 ALA A CA 1
ATOM 868 C C . ALA A 1 112 ? -4.676 3.409 -9.575 1.00 94.62 112 ALA A C 1
ATOM 870 O O . ALA A 1 112 ? -3.936 3.939 -8.749 1.00 94.62 112 ALA A O 1
ATOM 871 N N . LEU A 1 113 ? -5.674 2.590 -9.216 1.00 94.56 113 LEU A N 1
ATOM 872 C CA . LEU A 1 113 ? -5.965 2.273 -7.812 1.00 94.56 113 LEU A CA 1
ATOM 873 C C . LEU A 1 113 ? -4.861 1.420 -7.196 1.00 94.56 113 LEU A C 1
ATOM 875 O O . LEU A 1 113 ? -4.473 1.661 -6.057 1.00 94.56 113 LEU A O 1
ATOM 879 N N . PHE A 1 114 ? -4.335 0.454 -7.952 1.00 92.75 114 PHE A N 1
ATOM 880 C CA . PHE A 1 114 ? -3.233 -0.378 -7.485 1.00 92.75 114 PHE A CA 1
ATOM 881 C C . PHE A 1 114 ? -1.972 0.453 -7.223 1.00 92.75 114 PHE A C 1
ATOM 883 O O . PHE A 1 114 ? -1.390 0.342 -6.149 1.00 92.75 114 PHE A O 1
ATOM 890 N N . LEU A 1 115 ? -1.579 1.336 -8.152 1.00 92.69 115 LEU A N 1
ATOM 891 C CA . LEU A 1 115 ? -0.408 2.200 -7.967 1.00 92.69 115 LEU A CA 1
ATOM 892 C C . LEU A 1 115 ? -0.602 3.184 -6.806 1.00 92.69 115 LEU A C 1
ATOM 894 O O . LEU A 1 115 ? 0.294 3.330 -5.980 1.00 92.69 115 LEU A O 1
ATOM 898 N N . GLY A 1 116 ? -1.775 3.820 -6.710 1.00 95.94 116 GLY A N 1
ATOM 899 C CA . GLY A 1 116 ? -2.093 4.731 -5.607 1.00 95.94 116 GLY A CA 1
ATOM 900 C C . GLY A 1 116 ? -2.086 4.029 -4.247 1.00 95.94 116 GLY A C 1
ATOM 901 O O . GLY A 1 116 ? -1.486 4.529 -3.298 1.00 95.94 116 GLY A O 1
ATOM 902 N N . GLY A 1 117 ? -2.685 2.838 -4.168 1.00 95.00 117 GLY A N 1
ATOM 903 C CA . GLY A 1 117 ? -2.710 2.018 -2.958 1.00 95.00 117 GLY A CA 1
ATOM 904 C C . GLY A 1 117 ? -1.325 1.513 -2.559 1.00 95.00 117 GLY A C 1
ATOM 905 O O . GLY A 1 117 ? -0.943 1.644 -1.400 1.00 95.00 117 GLY A O 1
ATOM 906 N N . ALA A 1 118 ? -0.538 1.006 -3.511 1.00 92.94 118 ALA A N 1
ATOM 907 C CA . ALA A 1 118 ? 0.821 0.533 -3.259 1.00 92.94 118 ALA A CA 1
ATOM 908 C C . ALA A 1 118 ? 1.742 1.661 -2.772 1.00 92.94 118 ALA A C 1
ATOM 910 O O . ALA A 1 118 ? 2.514 1.459 -1.837 1.00 92.94 118 ALA A O 1
ATOM 911 N N . LEU A 1 119 ? 1.634 2.861 -3.354 1.00 95.38 119 LEU A N 1
ATOM 912 C CA . LEU A 1 119 ? 2.388 4.033 -2.900 1.00 95.38 119 LEU A CA 1
ATOM 913 C C . LEU A 1 119 ? 1.965 4.475 -1.496 1.00 95.38 119 LEU A C 1
ATOM 915 O O . LEU A 1 119 ? 2.829 4.730 -0.658 1.00 95.38 119 LEU A O 1
ATOM 919 N N . ALA A 1 120 ? 0.660 4.527 -1.217 1.00 96.31 120 ALA A N 1
ATOM 920 C CA . ALA A 1 120 ? 0.151 4.876 0.107 1.00 96.31 120 ALA A CA 1
ATOM 921 C C . ALA A 1 120 ? 0.614 3.870 1.174 1.00 96.31 120 ALA A C 1
ATOM 923 O O . ALA A 1 120 ? 1.151 4.269 2.208 1.00 96.31 120 ALA A O 1
ATOM 924 N N . LEU A 1 121 ? 0.479 2.569 0.898 1.00 94.31 121 LEU A N 1
ATOM 925 C CA . LEU A 1 121 ? 0.951 1.495 1.774 1.00 94.31 121 LEU A CA 1
ATOM 926 C C . LEU A 1 121 ? 2.470 1.547 1.965 1.00 94.31 121 LEU A C 1
ATOM 928 O O . LEU A 1 121 ? 2.945 1.427 3.091 1.00 94.31 121 LEU A O 1
ATOM 932 N N . GLY A 1 122 ? 3.231 1.781 0.894 1.00 91.19 122 GLY A N 1
ATOM 933 C CA . GLY A 1 122 ? 4.684 1.920 0.951 1.00 91.19 122 GLY A CA 1
ATOM 934 C C . GLY A 1 122 ? 5.127 3.110 1.801 1.00 91.19 122 GLY A C 1
ATOM 935 O O . GLY A 1 122 ? 6.026 2.970 2.626 1.00 91.19 122 GLY A O 1
ATOM 936 N N . PHE A 1 123 ? 4.466 4.263 1.666 1.00 96.00 123 PHE A N 1
ATOM 937 C CA . PHE A 1 123 ? 4.757 5.446 2.477 1.00 96.00 123 PHE A CA 1
ATOM 938 C C . PHE A 1 123 ? 4.428 5.222 3.955 1.00 96.00 123 PHE A C 1
ATOM 940 O O . PHE A 1 123 ? 5.251 5.526 4.818 1.00 96.00 123 PHE A O 1
ATOM 947 N N . LEU A 1 124 ? 3.254 4.656 4.255 1.00 95.06 124 LEU A N 1
ATOM 948 C CA . LEU A 1 124 ? 2.857 4.325 5.626 1.00 95.06 124 LEU A CA 1
ATOM 949 C C . LEU A 1 124 ? 3.814 3.301 6.249 1.00 95.06 124 LEU A C 1
ATOM 951 O O . LEU A 1 124 ? 4.270 3.498 7.374 1.00 95.06 124 LEU A O 1
ATOM 955 N N . GLY A 1 125 ? 4.185 2.259 5.501 1.00 93.69 125 GLY A N 1
ATOM 956 C CA . GLY A 1 125 ? 5.162 1.259 5.928 1.00 93.69 125 GLY A CA 1
ATOM 957 C C . GLY A 1 125 ? 6.541 1.868 6.188 1.00 93.69 125 GLY A C 1
ATOM 958 O O . GLY A 1 125 ? 7.127 1.647 7.247 1.00 93.69 125 GLY A O 1
ATOM 959 N N . ALA A 1 126 ? 7.033 2.711 5.278 1.00 93.12 126 ALA A N 1
ATOM 960 C CA . ALA A 1 126 ? 8.296 3.425 5.451 1.00 93.12 126 ALA A CA 1
ATOM 961 C C . ALA A 1 126 ? 8.260 4.363 6.667 1.00 93.12 126 ALA A C 1
ATOM 963 O O . ALA A 1 126 ? 9.217 4.418 7.442 1.00 93.12 126 ALA A O 1
ATOM 964 N N . ARG A 1 127 ? 7.145 5.076 6.873 1.00 88.38 127 ARG A N 1
ATOM 965 C CA . ARG A 1 127 ? 6.944 5.965 8.022 1.00 88.38 127 ARG A CA 1
ATOM 966 C C . ARG A 1 127 ? 6.934 5.189 9.333 1.00 88.38 127 ARG A C 1
ATOM 968 O O . ARG A 1 127 ? 7.508 5.693 10.299 1.00 88.38 127 ARG A O 1
ATOM 975 N N . PHE A 1 128 ? 6.318 4.007 9.360 1.00 89.88 128 PHE A N 1
ATOM 976 C CA . PHE A 1 128 ? 6.278 3.118 10.520 1.00 89.88 128 PHE A CA 1
ATOM 977 C C . PHE A 1 128 ? 7.673 2.593 10.870 1.00 89.88 128 PHE A C 1
ATOM 979 O O . PHE A 1 128 ? 8.119 2.778 11.998 1.00 89.88 128 PHE A O 1
ATOM 986 N N . LEU A 1 129 ? 8.403 2.054 9.887 1.00 89.88 129 LEU A N 1
ATOM 987 C CA . LEU A 1 129 ? 9.794 1.612 10.053 1.00 89.88 129 LEU A CA 1
ATOM 988 C C . LEU A 1 129 ? 10.683 2.754 10.580 1.00 89.88 129 LEU A C 1
ATOM 990 O O . LEU A 1 129 ? 11.375 2.595 11.581 1.00 89.88 129 LEU A O 1
ATOM 994 N N . LYS A 1 130 ? 10.595 3.946 9.970 1.00 82.19 130 LYS A N 1
ATOM 995 C CA . LYS A 1 130 ? 11.337 5.150 10.391 1.00 82.19 130 LYS A CA 1
ATOM 996 C C . LYS A 1 130 ? 10.969 5.620 11.805 1.00 82.19 130 LYS A C 1
ATOM 998 O O . LYS A 1 130 ? 11.828 6.171 12.495 1.00 82.19 130 LYS A O 1
ATOM 1003 N N . SER A 1 131 ? 9.710 5.450 12.215 1.00 77.31 131 SER A N 1
ATOM 1004 C CA . SER A 1 131 ? 9.242 5.791 13.566 1.00 77.31 131 SER A CA 1
ATOM 1005 C C . SER A 1 131 ? 9.757 4.792 14.596 1.00 77.31 131 SER A C 1
ATOM 1007 O O . SER A 1 131 ? 10.322 5.196 15.603 1.00 77.31 131 SER A O 1
ATOM 1009 N N . SER A 1 132 ? 9.648 3.497 14.297 1.00 70.31 132 SER A N 1
ATOM 1010 C CA . SER A 1 132 ? 10.097 2.420 15.178 1.00 70.31 132 SER A CA 1
ATOM 1011 C C . SER A 1 132 ? 11.608 2.479 15.438 1.00 70.31 132 SER A C 1
ATOM 1013 O O . SER A 1 132 ? 12.049 2.254 16.562 1.00 70.31 132 SER A O 1
ATOM 1015 N N . SER A 1 133 ? 12.414 2.885 14.448 1.00 63.38 133 SER A N 1
ATOM 1016 C CA . SER A 1 133 ? 13.857 3.087 14.651 1.00 63.38 133 SER A CA 1
ATOM 1017 C C . SER A 1 133 ? 14.211 4.275 15.558 1.00 63.38 133 SER A C 1
ATOM 1019 O O . SER A 1 133 ? 15.314 4.299 16.092 1.00 63.38 133 SER A O 1
ATOM 1021 N N . GLN A 1 134 ? 13.320 5.256 15.750 1.00 57.56 134 GLN A N 1
ATOM 1022 C CA . GLN A 1 134 ? 13.562 6.372 16.679 1.00 57.56 134 GLN A CA 1
ATOM 1023 C C . GLN A 1 134 ? 13.290 5.986 18.139 1.00 57.56 134 GLN A C 1
ATOM 1025 O O . GLN A 1 134 ? 13.977 6.479 19.029 1.00 57.56 134 GLN A O 1
ATOM 1030 N N . GLU A 1 135 ? 12.382 5.043 18.394 1.00 54.28 135 GLU A N 1
ATOM 1031 C CA . GLU A 1 135 ? 12.147 4.505 19.743 1.00 54.28 135 GLU A CA 1
ATOM 1032 C C . GLU A 1 135 ? 13.305 3.633 20.255 1.00 54.28 135 GLU A C 1
ATOM 1034 O O . GLU A 1 135 ? 13.559 3.599 21.457 1.00 54.28 135 GLU A O 1
ATOM 1039 N N . ALA A 1 136 ? 14.086 3.011 19.364 1.00 53.97 136 ALA A N 1
ATOM 1040 C CA . ALA A 1 136 ? 15.263 2.227 19.751 1.00 53.97 136 ALA A CA 1
ATOM 1041 C C . ALA A 1 136 ? 16.462 3.079 20.226 1.00 53.97 136 ALA A C 1
ATOM 1043 O O . ALA A 1 136 ? 17.381 2.542 20.839 1.00 53.97 136 ALA A O 1
ATOM 1044 N N . SER A 1 137 ? 16.460 4.397 19.982 1.00 51.75 137 SER A N 1
ATOM 1045 C CA . SER A 1 137 ? 17.560 5.300 20.366 1.00 51.75 137 SER A CA 1
ATOM 1046 C C . SER A 1 137 ? 17.308 6.093 21.653 1.00 51.75 137 SER A C 1
ATOM 1048 O O . SER A 1 137 ? 18.187 6.837 22.079 1.00 51.75 137 SER A O 1
ATOM 1050 N N . ASN A 1 138 ? 16.150 5.915 22.299 1.00 52.31 138 ASN A N 1
ATOM 1051 C CA . ASN A 1 138 ? 15.809 6.569 23.567 1.00 52.31 13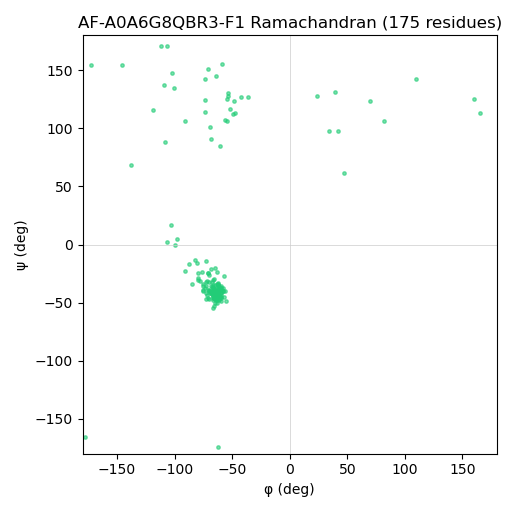8 ASN A CA 1
ATOM 1052 C C . ASN A 1 138 ? 15.935 5.638 24.787 1.00 52.31 138 ASN A C 1
ATOM 1054 O O . ASN A 1 138 ? 15.433 5.947 25.870 1.00 52.31 138 ASN A O 1
ATOM 1058 N N . GLY A 1 139 ? 16.639 4.512 24.630 1.00 51.97 139 GLY A N 1
ATOM 1059 C CA . GLY A 1 139 ? 17.228 3.796 25.753 1.00 51.97 139 GLY A CA 1
ATOM 1060 C C . GLY A 1 139 ? 18.347 4.654 26.327 1.00 51.97 139 GLY A C 1
ATOM 1061 O O . GLY A 1 139 ? 19.478 4.587 25.853 1.00 51.97 139 GLY A O 1
ATOM 1062 N N . GLN A 1 140 ? 18.010 5.502 27.303 1.00 51.59 140 GLN A N 1
ATOM 1063 C CA . GLN A 1 140 ? 18.995 6.181 28.139 1.00 51.59 140 GLN A CA 1
ATOM 1064 C C . GLN A 1 140 ? 20.083 5.164 28.515 1.00 51.59 140 GLN A C 1
ATOM 1066 O O . GLN A 1 140 ? 19.728 4.094 29.024 1.00 51.59 140 GLN A O 1
ATOM 1071 N N . PRO A 1 141 ? 21.380 5.447 28.293 1.00 50.78 141 PRO A N 1
ATOM 1072 C CA . PRO A 1 141 ? 22.405 4.729 29.021 1.00 50.78 141 PRO A CA 1
ATOM 1073 C C . PRO A 1 141 ? 22.068 4.960 30.488 1.00 50.78 141 PRO A C 1
ATOM 1075 O O . PRO A 1 141 ? 22.177 6.081 30.986 1.00 50.78 141 PRO A O 1
ATOM 1078 N N . VAL A 1 142 ? 21.558 3.924 31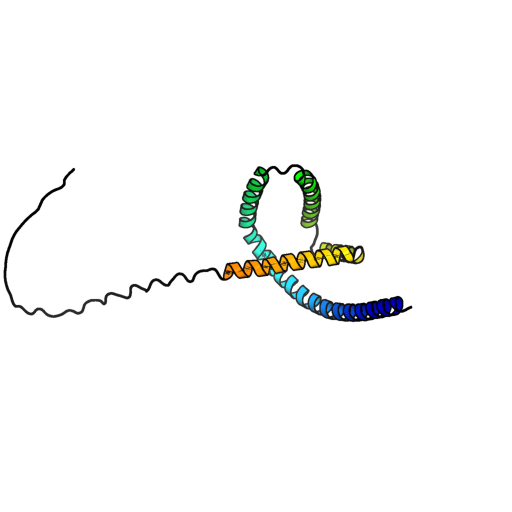.157 1.00 58.88 142 VAL A N 1
ATOM 1079 C CA . VAL A 1 142 ? 21.528 3.900 32.612 1.00 58.88 142 VAL A CA 1
ATOM 1080 C C . VAL A 1 142 ? 22.942 4.266 33.017 1.00 58.88 142 VAL A C 1
ATOM 1082 O O . VAL A 1 142 ? 23.890 3.566 32.655 1.00 58.88 142 VAL A O 1
ATOM 1085 N N . ALA A 1 143 ? 23.089 5.446 33.621 1.00 59.22 143 ALA A N 1
ATOM 1086 C CA . ALA A 1 143 ? 24.350 5.891 34.169 1.00 59.22 143 ALA A CA 1
ATOM 1087 C C . ALA A 1 143 ? 24.867 4.710 34.981 1.00 59.22 143 ALA 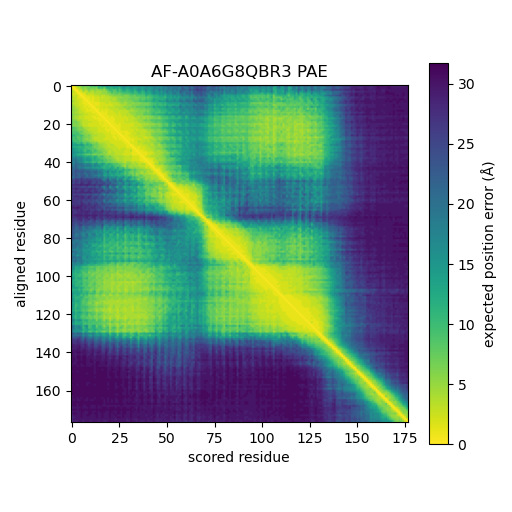A C 1
ATOM 1089 O O . ALA A 1 143 ? 24.200 4.277 35.925 1.00 59.22 143 ALA A O 1
ATOM 1090 N N . ALA A 1 144 ? 25.970 4.118 34.524 1.00 52.91 144 ALA A N 1
ATOM 1091 C CA . ALA A 1 144 ? 26.637 3.074 35.261 1.00 52.91 144 ALA A CA 1
ATOM 1092 C C . ALA A 1 144 ? 26.909 3.678 36.634 1.00 52.91 144 ALA A C 1
ATOM 1094 O O . ALA A 1 144 ? 27.726 4.590 36.770 1.00 52.91 144 ALA A O 1
ATOM 1095 N N . LEU A 1 145 ? 26.146 3.230 37.631 1.00 63.28 145 LEU A N 1
ATOM 1096 C CA . LEU A 1 145 ? 26.511 3.413 39.020 1.00 63.28 145 LEU A CA 1
ATOM 1097 C C . LEU A 1 145 ? 27.976 2.970 39.095 1.00 63.28 145 LEU A C 1
ATOM 1099 O O . LEU A 1 145 ? 28.263 1.852 38.645 1.00 63.28 145 LEU A O 1
ATOM 1103 N N . PRO A 1 146 ? 28.909 3.821 39.560 1.00 65.62 146 PRO A N 1
ATOM 1104 C CA . PRO A 1 146 ? 30.274 3.369 39.747 1.00 65.62 146 PRO A CA 1
ATOM 1105 C C . PRO A 1 146 ? 30.200 2.115 40.624 1.00 65.62 146 PRO A C 1
ATOM 1107 O O . PRO A 1 146 ? 29.482 2.137 41.633 1.00 65.62 146 PRO A O 1
ATOM 1110 N N . PRO A 1 147 ? 30.853 1.003 40.239 1.00 57.66 147 PRO A N 1
ATOM 1111 C CA . PRO A 1 147 ? 30.942 -0.132 41.132 1.00 57.66 147 PRO A CA 1
ATOM 1112 C C . PRO A 1 147 ? 31.51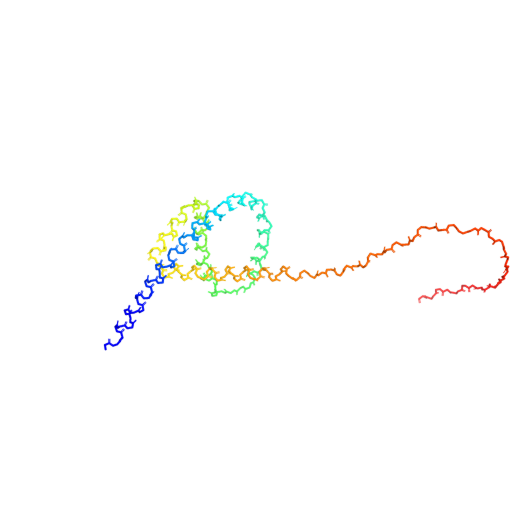9 0.398 42.439 1.00 57.66 147 PRO A C 1
ATOM 1114 O O . PRO A 1 147 ? 32.525 1.108 42.442 1.00 57.66 147 PRO A O 1
ATOM 1117 N N . ALA A 1 148 ? 30.833 0.106 43.542 1.00 59.72 148 ALA A N 1
ATOM 1118 C CA . ALA A 1 148 ? 31.403 0.225 44.868 1.00 59.72 148 ALA A CA 1
ATOM 1119 C C . ALA A 1 148 ? 32.602 -0.731 44.908 1.00 59.72 148 ALA A C 1
ATOM 1121 O O . ALA A 1 148 ? 32.482 -1.908 45.247 1.00 59.72 148 ALA A O 1
ATOM 1122 N N . GLU A 1 149 ? 33.740 -0.239 44.429 1.00 48.97 149 GLU A N 1
ATOM 1123 C CA . GLU A 1 149 ? 35.000 -0.947 44.397 1.00 48.97 149 GLU A CA 1
ATOM 1124 C C . GLU A 1 149 ? 35.476 -1.076 45.843 1.00 48.97 149 GLU A C 1
ATOM 1126 O O . GLU A 1 149 ? 35.916 -0.124 46.479 1.00 48.97 149 GLU A O 1
ATOM 1131 N N . ALA A 1 150 ? 35.249 -2.278 46.367 1.00 53.41 150 ALA A N 1
ATOM 1132 C CA . ALA A 1 150 ? 36.137 -3.019 47.245 1.00 53.41 150 ALA A CA 1
ATOM 1133 C C . ALA A 1 150 ? 36.850 -2.212 48.345 1.00 53.41 150 ALA A C 1
ATOM 1135 O O . ALA A 1 150 ? 37.961 -1.712 48.180 1.00 53.41 150 ALA A O 1
ATOM 1136 N N . ALA A 1 151 ? 36.279 -2.258 49.549 1.00 57.91 151 ALA A N 1
ATOM 1137 C CA . ALA A 1 151 ? 37.095 -2.224 50.756 1.00 57.91 151 ALA A CA 1
ATOM 1138 C C . ALA A 1 151 ? 38.146 -3.362 50.689 1.00 57.91 151 ALA A C 1
ATOM 1140 O O . ALA A 1 151 ? 37.757 -4.521 50.505 1.00 57.91 151 ALA A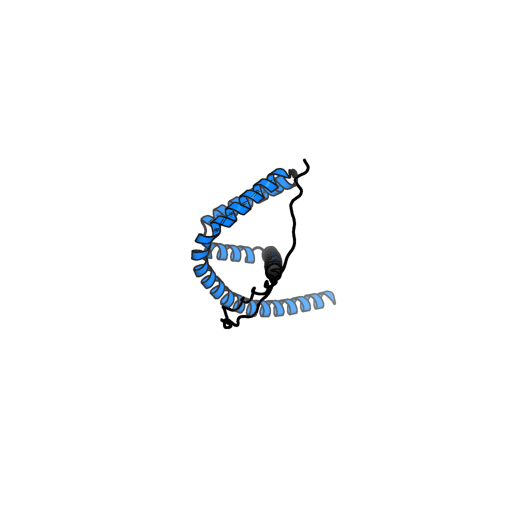 O 1
ATOM 1141 N N . PRO A 1 152 ? 39.458 -3.089 50.823 1.00 66.94 152 PRO A N 1
ATOM 1142 C CA . PRO A 1 152 ? 40.468 -4.141 50.812 1.00 66.94 152 PRO A CA 1
ATOM 1143 C C . PRO A 1 152 ? 40.455 -4.945 52.128 1.00 66.94 152 PRO A C 1
ATOM 1145 O O . PRO A 1 152 ? 40.290 -4.363 53.206 1.00 66.94 152 PRO A O 1
ATOM 1148 N N . PRO A 1 153 ? 40.666 -6.275 52.084 1.00 58.38 153 PRO A N 1
ATOM 1149 C CA . PRO A 1 153 ? 40.768 -7.098 53.281 1.00 58.38 153 PRO A CA 1
ATOM 1150 C C . PRO A 1 153 ? 42.104 -6.864 54.008 1.00 58.38 153 PRO A C 1
ATOM 1152 O O . PRO A 1 153 ? 43.181 -7.032 53.446 1.00 58.38 153 PRO A O 1
ATOM 1155 N N . THR A 1 154 ? 41.997 -6.499 55.286 1.00 58.44 154 THR A N 1
ATOM 1156 C CA . THR A 1 154 ? 42.919 -6.764 56.405 1.00 58.44 154 THR A CA 1
ATOM 1157 C C . THR A 1 154 ? 44.425 -6.816 56.104 1.00 58.44 154 THR A C 1
ATOM 1159 O O . THR A 1 154 ? 44.992 -7.879 55.856 1.00 58.44 154 THR A O 1
ATOM 1162 N N . ALA A 1 155 ? 45.120 -5.702 56.347 1.00 52.31 155 ALA A N 1
ATOM 1163 C CA . ALA A 1 155 ? 46.521 -5.746 56.760 1.00 52.31 155 ALA A CA 1
ATOM 1164 C C . ALA A 1 155 ? 46.589 -5.780 58.297 1.00 52.31 155 ALA A C 1
ATOM 1166 O O . ALA A 1 155 ? 46.352 -4.774 58.966 1.00 52.31 155 ALA A O 1
ATOM 1167 N N . ARG A 1 156 ? 46.929 -6.949 58.861 1.00 52.78 156 ARG A N 1
ATOM 1168 C CA . ARG A 1 156 ? 47.426 -7.071 60.240 1.00 52.78 156 ARG A CA 1
ATOM 1169 C C . ARG A 1 156 ? 48.592 -6.096 60.421 1.00 52.78 156 ARG A C 1
ATOM 1171 O O . ARG A 1 156 ? 49.638 -6.274 59.801 1.00 52.78 156 ARG A O 1
ATOM 1178 N N . ARG A 1 157 ? 48.438 -5.113 61.306 1.00 49.88 157 ARG A N 1
ATOM 1179 C CA . ARG A 1 157 ? 49.562 -4.413 61.933 1.00 49.88 157 ARG A CA 1
ATOM 1180 C C . ARG A 1 157 ? 49.634 -4.812 63.405 1.00 49.88 157 ARG A C 1
ATOM 1182 O O . ARG A 1 157 ? 48.625 -5.025 64.066 1.00 49.88 157 ARG A O 1
ATOM 1189 N N . THR A 1 158 ? 50.870 -5.036 63.814 1.00 55.00 158 THR A N 1
ATOM 1190 C CA . THR A 1 158 ? 51.395 -5.666 65.026 1.00 55.00 158 THR A CA 1
ATOM 1191 C C . THR A 1 158 ? 50.966 -5.002 66.337 1.00 55.00 158 THR A C 1
ATOM 1193 O O . THR A 1 158 ? 50.707 -3.799 66.351 1.00 55.00 158 THR A O 1
ATOM 1196 N N . PRO A 1 159 ? 50.959 -5.750 67.458 1.00 56.31 159 PRO A N 1
ATOM 1197 C CA . PRO A 1 159 ? 50.736 -5.180 68.776 1.00 56.31 159 PRO A CA 1
ATOM 1198 C C . PRO A 1 159 ? 51.993 -4.415 69.207 1.00 56.31 159 PRO A C 1
ATOM 1200 O O . PRO A 1 159 ? 53.038 -5.018 69.434 1.00 56.31 159 PRO A O 1
ATOM 1203 N N . THR A 1 160 ? 51.888 -3.094 69.334 1.00 58.16 160 THR A N 1
ATOM 1204 C CA . THR A 1 160 ? 52.852 -2.290 70.092 1.00 58.16 160 THR A CA 1
ATOM 1205 C C . THR A 1 160 ? 52.099 -1.623 71.227 1.00 58.16 160 THR A C 1
ATOM 1207 O O . THR A 1 160 ? 51.173 -0.845 71.015 1.00 58.16 160 THR A O 1
ATOM 1210 N N . ALA A 1 161 ? 52.494 -2.009 72.435 1.00 50.62 161 ALA A N 1
ATOM 1211 C CA . ALA A 1 161 ? 52.041 -1.470 73.699 1.00 50.62 161 ALA A CA 1
ATOM 1212 C C . ALA A 1 161 ? 52.443 0.004 73.865 1.00 50.62 161 ALA A C 1
ATOM 1214 O O . ALA A 1 161 ? 53.540 0.402 73.477 1.00 50.62 161 ALA A O 1
ATOM 1215 N N . GLY A 1 162 ? 51.579 0.778 74.516 1.00 44.81 162 GLY A N 1
ATOM 1216 C CA . GLY A 1 162 ? 51.879 2.120 75.007 1.00 44.81 162 GLY A CA 1
ATOM 1217 C C . GLY A 1 162 ? 50.588 2.840 75.376 1.00 44.81 162 GLY A C 1
ATOM 1218 O O . GLY A 1 162 ? 49.758 3.051 74.503 1.00 44.81 162 GLY A O 1
ATOM 1219 N N . GLY A 1 163 ? 50.403 3.119 76.671 1.00 42.28 163 GLY A N 1
ATOM 1220 C CA . GLY A 1 163 ? 49.194 3.692 77.276 1.00 42.28 163 GLY A CA 1
ATOM 1221 C C . GLY A 1 163 ? 48.829 5.098 76.774 1.00 42.28 163 GLY A C 1
ATOM 1222 O O . GLY A 1 163 ? 49.444 5.633 75.863 1.00 42.28 163 GLY A O 1
ATOM 1223 N N . SER A 1 164 ? 47.833 5.783 77.318 1.00 53.03 164 SER A N 1
ATOM 1224 C CA . SER A 1 164 ? 47.325 5.788 78.688 1.00 53.03 164 SER A CA 1
ATOM 1225 C C . SER A 1 164 ? 46.045 6.642 78.696 1.00 53.03 164 SER A C 1
ATOM 1227 O O . SER A 1 164 ? 45.949 7.521 77.850 1.00 53.03 164 SER A O 1
ATOM 1229 N N . VAL A 1 165 ? 45.145 6.378 79.658 1.00 55.47 165 VAL A N 1
ATOM 1230 C CA . VAL A 1 165 ? 44.261 7.300 80.429 1.00 55.47 165 VAL A CA 1
ATOM 1231 C C . VAL A 1 165 ? 43.605 8.478 79.682 1.00 55.47 165 VAL A C 1
ATOM 1233 O O . VAL A 1 165 ? 44.242 9.241 78.979 1.00 55.47 165 VAL A O 1
ATOM 1236 N N . ASP A 1 166 ? 42.314 8.744 79.788 1.00 51.00 166 ASP A N 1
ATOM 1237 C CA . ASP A 1 166 ? 41.609 9.264 80.966 1.00 51.00 166 ASP A CA 1
ATOM 1238 C C . ASP A 1 166 ? 40.313 9.830 80.346 1.00 51.00 166 ASP A C 1
ATOM 1240 O O . ASP A 1 166 ? 40.370 10.484 79.309 1.00 51.00 166 ASP A O 1
ATOM 1244 N N . GLY A 1 167 ? 39.117 9.454 80.775 1.00 48.66 167 GLY A N 1
ATOM 1245 C CA . GLY A 1 167 ? 38.451 10.236 81.804 1.00 48.66 167 GLY A CA 1
ATOM 1246 C C . GLY A 1 167 ? 37.251 10.992 81.215 1.00 48.66 167 GLY A C 1
ATOM 1247 O O . GLY A 1 167 ? 37.290 11.492 80.097 1.00 48.66 167 GLY A O 1
ATOM 1248 N N . ALA A 1 168 ? 36.203 11.063 82.029 1.00 55.91 168 ALA A N 1
ATOM 1249 C CA . ALA A 1 168 ? 34.983 11.863 81.918 1.00 55.91 168 ALA A CA 1
ATOM 1250 C C . ALA A 1 168 ? 33.844 11.316 81.014 1.00 55.91 168 ALA A C 1
ATOM 1252 O O . ALA A 1 168 ? 33.984 11.202 79.804 1.00 55.91 168 ALA A O 1
ATOM 1253 N N . ASP A 1 169 ? 32.733 10.800 81.570 1.00 51.38 169 ASP A N 1
ATOM 1254 C CA . ASP A 1 169 ? 31.611 11.561 82.188 1.00 51.38 169 ASP A CA 1
ATOM 1255 C C . ASP A 1 169 ? 30.829 12.310 81.069 1.00 51.38 169 ASP A C 1
ATOM 1257 O O . ASP A 1 169 ? 31.425 13.070 80.326 1.00 51.38 169 ASP A O 1
ATOM 1261 N N . ARG A 1 170 ? 29.514 12.201 80.816 1.00 62.81 170 ARG A N 1
ATOM 1262 C CA . ARG A 1 170 ? 28.361 11.635 81.532 1.00 62.81 170 ARG A CA 1
ATOM 1263 C C . ARG A 1 170 ? 27.073 11.781 80.657 1.00 62.81 170 ARG A C 1
ATOM 1265 O O . ARG A 1 170 ? 27.233 11.949 79.453 1.00 62.81 170 ARG A O 1
ATOM 1272 N N . PRO A 1 171 ? 25.813 11.623 81.141 1.00 58.03 171 PRO A N 1
ATOM 1273 C CA . PRO A 1 171 ? 24.801 10.796 80.478 1.00 58.03 171 PRO A CA 1
ATOM 1274 C C . PRO A 1 171 ? 23.592 11.541 79.859 1.00 58.03 171 PRO A C 1
ATOM 1276 O O . PRO A 1 171 ? 23.359 12.717 80.099 1.00 58.03 171 PRO A O 1
ATOM 1279 N N . VAL A 1 172 ? 22.806 10.761 79.100 1.00 66.25 172 VAL A N 1
ATOM 1280 C CA . VAL A 1 172 ? 21.332 10.730 78.926 1.00 66.25 172 VAL A CA 1
ATOM 1281 C C . VAL A 1 172 ? 20.519 12.001 79.230 1.00 66.25 172 VAL A C 1
ATOM 1283 O O . VAL A 1 172 ? 20.452 12.468 80.364 1.00 66.25 172 VAL A O 1
ATOM 1286 N N . SER A 1 173 ? 19.692 12.409 78.261 1.00 62.91 173 SER A N 1
ATOM 1287 C CA . SER A 1 173 ? 18.380 13.011 78.544 1.00 62.91 173 SER A CA 1
ATOM 1288 C C . SER A 1 173 ? 17.326 12.647 77.483 1.00 62.91 173 SER A C 1
ATOM 1290 O O . SER A 1 173 ? 17.695 12.262 76.373 1.00 62.91 173 SER A O 1
ATOM 1292 N N . PRO A 1 174 ? 16.026 12.654 77.848 1.00 65.56 174 PRO A N 1
ATOM 1293 C CA . PRO A 1 174 ? 15.040 11.710 77.328 1.00 65.56 174 PRO A CA 1
ATOM 1294 C C . PRO A 1 174 ? 14.032 12.297 76.324 1.00 65.56 174 PRO A C 1
ATOM 1296 O O . PRO A 1 174 ? 13.909 13.504 76.143 1.00 65.56 174 PRO A O 1
ATOM 1299 N N . ARG A 1 175 ? 13.278 11.367 75.720 1.00 52.06 175 ARG A N 1
ATOM 1300 C CA . ARG A 1 175 ? 12.033 11.537 74.951 1.00 52.06 175 ARG A CA 1
ATOM 1301 C C . ARG A 1 175 ? 11.112 12.637 75.502 1.00 52.06 175 ARG A C 1
ATOM 1303 O O . ARG A 1 175 ? 10.689 12.559 76.653 1.00 52.06 175 ARG A O 1
ATOM 1310 N N . GLY A 1 176 ? 10.718 13.555 74.622 1.00 57.50 176 GLY A N 1
ATOM 1311 C CA . GLY A 1 176 ? 9.494 14.350 74.726 1.00 57.50 176 GLY A CA 1
ATOM 1312 C C . GLY A 1 176 ? 8.426 13.796 73.780 1.00 57.50 176 GLY A C 1
ATOM 1313 O O . GLY A 1 176 ? 8.762 13.209 72.752 1.00 57.50 176 GLY A O 1
ATOM 1314 N N . ILE A 1 177 ? 7.178 13.929 74.211 1.00 54.44 177 ILE A N 1
ATOM 1315 C CA . ILE A 1 177 ? 5.933 13.333 73.705 1.00 54.44 177 ILE A CA 1
ATOM 1316 C C . ILE A 1 177 ? 5.349 14.189 72.580 1.00 54.44 177 ILE A C 1
ATOM 1318 O O . ILE A 1 177 ? 5.487 15.428 72.687 1.00 54.44 177 ILE A O 1
#

Organism: NCBI:txid2653851

Secondary structure (DSSP, 8-state):
-HHHHHHHHHHHHHHHHHHHHHHHHHHHHHHHHHHHHHHHHHHHHHHHHH-HHHHHHHHHHHHHHTTS--HHHHHHHHHHHHHHHHHHHHHHHS-HHHHHHHHHHHHHH-HHHHHHHHHHHHHHHHHHHHHHHHHTT-------PPP---PPP------------------------

Mean predicted aligned error: 17.16 Å

pLDDT: mean 73.05, std 15.36, range [42.28, 96.31]

Foldseek 3Di:
DVVVVVVVVVVVVVVVVVVVCCVVCVVCCVVVVVVCVVVCVVCVVVVVVVCVVVVVVVVVVVVVVVPPDDVVVVVVVVVVVVVVVVVVVCVVVDDPVRVVVVLVVVCVVCVPCNVVVVVVVVVVVVVVVVVVVVVVPPPPPPPPPPPPPDDDDDDDDDDDDDDDDDDDDDDDDDDDD

Solvent-accessible surface area (backbone atoms only — not comparable to full-atom values): 10933 Å² total; per-residue (Å²): 125,68,70,59,54,55,53,50,50,50,50,52,51,49,52,50,52,50,51,53,50,50,55,56,49,47,54,50,48,51,60,49,44,53,54,48,52,55,48,46,64,60,44,50,64,56,46,71,75,63,50,69,67,57,59,55,55,52,53,56,51,54,60,57,60,69,72,66,77,59,74,79,57,45,61,57,48,49,59,47,47,59,52,50,50,54,51,53,54,48,62,72,77,50,54,72,72,57,52,51,52,51,51,52,51,47,39,72,77,39,50,68,59,43,53,54,49,52,52,52,51,50,50,53,51,51,50,48,55,60,49,57,60,55,64,70,71,68,65,68,78,72,73,76,71,75,74,86,76,69,86,80,84,80,81,90,75,78,95,75,89,78,86,76,88,80,84,81,89,85,83,89,86,81,91,80,135

Radius of gyration: 35.8 Å; Cα contacts (8 Å, |Δi|>4): 7; chains: 1; bounding box: 75×44×115 Å

Sequence (177 aa):
MESSETAQKAKQQGQQLTRQARQQAGELATRGGEQVKSQLASQKHEASQRLTPIQVALRETAQQLRKQGQAPVAQYADKASDQVERVSGYLRETEVDEMVDEARGFARSRPALFLGGALALGFLGARFLKSSSQEASNGQPVAALPPAEAAPPTARRTPTAGGSVDGADRPVSPRGI